Protein AF-A0A8B7YAP7-F1 (afdb_monomer)

Foldseek 3Di:
DDDDDDQPDDDPDRVVSVVVVVVVVVVVVVCVVPDDDPDDPDDDDDDVVVVDVVVVVVVVVVVVVVVVVVVVVVVVVVVVCVVVVNDDDPDDPDDPDDPCPVVVVVVVVVVVVVVVVVVVVVVPDDDPDDPVVVVVVVVVVD

Solvent-accessible surface area (backbone atoms only — not comparable to full-atom values): 8996 Å² total; per-residue (Å²): 134,88,77,78,92,75,73,95,60,95,64,96,51,65,68,63,51,48,57,50,51,52,53,50,49,52,54,49,52,50,50,61,72,67,57,72,80,91,66,90,80,71,79,77,89,84,57,69,73,82,79,40,65,59,69,60,54,51,53,51,51,55,49,49,55,47,52,52,52,52,51,51,56,48,48,54,51,50,53,48,38,65,73,55,70,67,68,75,76,92,75,73,94,68,80,82,83,57,94,56,52,67,61,52,53,54,49,52,53,50,52,51,51,54,50,53,53,51,50,51,52,59,70,70,51,74,73,92,66,58,67,68,57,52,53,48,53,53,63,71,76,104

Organism: Acanthaster planci (NCBI:txid133434)

Radius of gyration: 58.17 Å; Cα contacts (8 Å, |Δi|>4): 10; chains: 1; bounding box: 117×47×150 Å

Sequence (142 aa):
MHRAYQPITPANNKLLKKRWDDRRFDRHRQKVRNAKAVIDNKPPQTYMHLHLKLKKLQVEEERLATIERDNRILLEKMCSIMRTRGRVDCENEYEQKSLNRTKRQREILRVTHENQAILRRILSKEANYSHQKWEHEWAVSM

pLDDT: mean 87.73, std 9.8, range [49.09, 98.44]

InterPro domains:
  IPR029488 Hemingway/CFA97 [PF13879] (28-122)
  IPR038792 CFAP97 domain-containing protein 1/2 [PTHR33768] (1-138)

Secondary structure (DSSP, 8-state):
--PPP--SS--S-HHHHHHHHHHHHHHHHHHHHTPPPSS--PPPPP-HHHH--HHHHHHHHHHHHHHHHHHHHHHHHHHHHHHHTT------------TTHHHHHHHHHHHHHHHHHHHHHHHHS--SS-HHHHHHHHHH--

Structure (mmCIF, N/CA/C/O backbone):
data_AF-A0A8B7YAP7-F1
#
_entry.id   AF-A0A8B7YAP7-F1
#
loop_
_atom_site.group_PDB
_atom_site.id
_atom_site.type_symbol
_atom_site.label_atom_id
_atom_site.label_alt_id
_atom_site.label_comp_id
_atom_site.label_asym_id
_atom_site.label_entity_id
_atom_site.label_seq_id
_atom_site.pdbx_PDB_ins_code
_atom_site.Cartn_x
_atom_site.Cartn_y
_atom_site.Cartn_z
_atom_site.occupancy
_atom_site.B_iso_or_equiv
_atom_site.auth_seq_id
_atom_site.auth_comp_id
_atom_site.auth_asym_id
_atom_site.auth_atom_id
_atom_site.pdbx_PDB_model_num
ATOM 1 N N . MET A 1 1 ? 55.485 15.387 -56.381 1.00 49.09 1 MET A N 1
ATOM 2 C CA . MET A 1 1 ? 55.498 15.102 -57.835 1.00 49.09 1 MET A CA 1
ATOM 3 C C . MET A 1 1 ? 54.138 15.449 -58.429 1.00 49.09 1 MET A C 1
ATOM 5 O O . MET A 1 1 ? 53.170 14.770 -58.113 1.00 49.09 1 MET A O 1
ATOM 9 N N . HIS A 1 2 ? 54.035 16.500 -59.246 1.00 54.66 2 HIS A N 1
ATOM 10 C CA . HIS A 1 2 ? 52.795 16.800 -59.973 1.00 54.66 2 HIS A CA 1
ATOM 11 C C . HIS A 1 2 ? 52.736 15.922 -61.229 1.00 54.66 2 HIS A C 1
ATOM 13 O O . HIS A 1 2 ? 53.507 16.126 -62.163 1.00 54.66 2 HIS A O 1
ATOM 19 N N . ARG A 1 3 ? 51.860 14.910 -61.240 1.00 74.81 3 ARG A N 1
ATOM 20 C CA . ARG A 1 3 ? 51.612 14.099 -62.441 1.00 74.81 3 ARG A CA 1
ATOM 21 C C . ARG A 1 3 ? 50.723 14.883 -63.405 1.00 74.81 3 ARG A C 1
ATOM 23 O O . ARG A 1 3 ? 49.696 15.429 -63.002 1.00 74.81 3 ARG A O 1
ATOM 30 N N . ALA A 1 4 ? 51.123 14.942 -64.673 1.00 79.88 4 ALA A N 1
ATOM 31 C CA . ALA A 1 4 ? 50.306 15.534 -65.725 1.00 79.88 4 ALA A CA 1
ATOM 32 C C . ALA A 1 4 ? 48.994 14.748 -65.891 1.00 79.88 4 ALA A C 1
ATOM 34 O O . ALA A 1 4 ? 48.963 13.530 -65.721 1.00 79.88 4 ALA A O 1
ATOM 35 N N . TYR A 1 5 ? 47.912 15.451 -66.230 1.00 84.75 5 TYR A N 1
ATOM 36 C CA . TYR A 1 5 ? 46.614 14.826 -66.475 1.00 84.75 5 TYR A CA 1
ATOM 37 C C . TYR A 1 5 ? 46.685 13.894 -67.695 1.00 84.75 5 TYR A C 1
ATOM 39 O O . TYR A 1 5 ? 47.033 14.328 -68.796 1.00 84.75 5 TYR A O 1
ATOM 47 N N . GLN A 1 6 ? 46.343 12.622 -67.486 1.00 86.00 6 GLN A N 1
ATOM 48 C CA . GLN A 1 6 ? 46.301 11.588 -68.517 1.00 86.00 6 GLN A CA 1
ATOM 49 C C . GLN A 1 6 ? 44.842 11.167 -68.736 1.00 86.00 6 GLN A C 1
ATOM 51 O O . GLN A 1 6 ? 44.248 10.557 -67.845 1.00 86.00 6 GLN A O 1
ATOM 56 N N . PRO A 1 7 ? 44.229 11.518 -69.880 1.00 84.88 7 PRO A N 1
ATOM 57 C CA . PRO A 1 7 ? 42.846 11.161 -70.143 1.00 84.88 7 PRO A CA 1
ATOM 58 C C . PRO A 1 7 ? 42.731 9.662 -70.440 1.00 84.88 7 PRO A C 1
ATOM 60 O O . PRO A 1 7 ? 43.529 9.101 -71.183 1.00 84.88 7 PRO A O 1
ATOM 63 N N . ILE A 1 8 ? 41.693 9.026 -69.896 1.00 84.06 8 ILE A N 1
ATOM 64 C CA . ILE A 1 8 ? 41.410 7.591 -70.099 1.00 84.06 8 ILE A CA 1
ATOM 65 C C . ILE A 1 8 ? 40.927 7.316 -71.535 1.00 84.06 8 ILE A C 1
ATOM 67 O O . ILE A 1 8 ? 41.050 6.215 -72.055 1.00 84.06 8 ILE A O 1
ATOM 71 N N . THR A 1 9 ? 40.357 8.334 -72.181 1.00 87.31 9 THR A N 1
ATOM 72 C CA . THR A 1 9 ? 39.822 8.275 -73.549 1.00 87.31 9 THR A CA 1
ATOM 73 C C . THR A 1 9 ? 40.548 9.293 -74.426 1.00 87.31 9 THR A C 1
ATOM 75 O O . THR A 1 9 ? 40.872 10.377 -73.928 1.00 87.31 9 THR A O 1
ATOM 78 N N . PRO A 1 10 ? 40.813 8.982 -75.709 1.00 86.62 10 PRO A N 1
ATOM 79 C CA . PRO A 1 10 ? 41.506 9.902 -76.6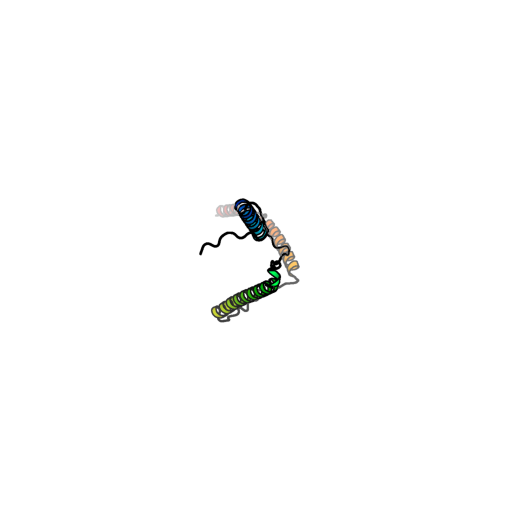03 1.00 86.62 10 PRO A CA 1
ATOM 80 C C . PRO A 1 10 ? 40.688 11.186 -76.782 1.00 86.62 10 PRO A C 1
ATOM 82 O O . PRO A 1 10 ? 39.468 11.147 -76.934 1.00 86.62 10 PRO A O 1
ATOM 85 N N . ALA A 1 11 ? 41.360 12.336 -76.738 1.00 84.88 11 ALA A N 1
ATOM 86 C CA . ALA A 1 11 ? 40.729 13.639 -76.911 1.00 84.88 11 ALA A CA 1
ATOM 87 C C . ALA A 1 11 ? 41.674 14.612 -77.617 1.00 84.88 11 ALA A C 1
ATOM 89 O O . ALA A 1 11 ? 42.843 14.724 -77.247 1.00 84.88 11 ALA A O 1
ATOM 90 N N . ASN A 1 12 ? 41.134 15.366 -78.578 1.00 84.50 12 ASN A N 1
ATOM 91 C CA . ASN A 1 12 ? 41.884 16.380 -79.325 1.00 84.50 12 ASN A CA 1
ATOM 92 C C . ASN A 1 12 ? 42.359 17.537 -78.425 1.00 84.50 12 ASN A C 1
ATOM 94 O O . ASN A 1 12 ? 43.460 18.047 -78.600 1.00 84.50 12 ASN A O 1
ATOM 98 N N . ASN A 1 13 ? 41.562 17.929 -77.421 1.00 89.25 13 ASN A N 1
ATOM 99 C CA . ASN A 1 13 ? 41.916 18.980 -76.463 1.00 89.25 13 ASN A CA 1
ATOM 100 C C . ASN A 1 13 ? 41.992 18.424 -75.031 1.00 89.25 13 ASN A C 1
ATOM 102 O O . ASN A 1 13 ? 40.971 18.145 -74.396 1.00 89.25 13 ASN A O 1
ATOM 106 N N . LYS A 1 14 ? 43.217 18.311 -74.501 1.00 84.69 14 LYS A N 1
ATOM 107 C CA . LYS A 1 14 ? 43.485 17.758 -73.162 1.00 84.69 14 LYS A CA 1
ATOM 108 C C . LYS A 1 14 ? 42.944 18.629 -72.022 1.00 84.69 14 LYS A C 1
ATOM 110 O O . LYS A 1 14 ? 42.530 18.089 -71.000 1.00 84.69 14 LYS A O 1
ATOM 115 N N . LEU A 1 15 ? 42.916 19.954 -72.185 1.00 88.00 15 LEU A N 1
ATOM 116 C CA . LEU A 1 15 ? 42.452 20.884 -71.149 1.00 88.00 15 LEU A CA 1
ATOM 117 C C . LEU A 1 15 ? 40.934 20.797 -70.956 1.00 88.00 15 LEU A C 1
ATOM 119 O O . LEU A 1 15 ? 40.453 20.704 -69.826 1.00 88.00 15 LEU A O 1
ATOM 123 N N . LEU A 1 16 ? 40.183 20.796 -72.061 1.00 89.06 16 LEU A N 1
ATOM 124 C CA . LEU A 1 16 ? 38.728 20.629 -72.024 1.00 89.06 16 LEU A CA 1
ATOM 125 C C . LEU A 1 16 ? 38.352 19.249 -71.484 1.00 89.06 16 LEU A C 1
ATOM 127 O O . LEU A 1 16 ? 37.460 19.137 -70.644 1.00 89.06 16 LEU A O 1
ATOM 131 N N . LYS A 1 17 ? 39.096 18.218 -71.897 1.00 90.88 17 LYS A N 1
ATOM 132 C CA . LYS A 1 17 ? 38.906 16.849 -71.423 1.00 90.88 17 LYS A CA 1
ATOM 133 C C . LYS A 1 17 ? 39.113 16.729 -69.907 1.00 90.88 17 LYS A C 1
ATOM 135 O O . LYS A 1 17 ? 38.246 16.173 -69.236 1.00 90.88 17 LYS A O 1
ATOM 140 N N . LYS A 1 18 ? 40.162 17.359 -69.360 1.00 90.94 18 LYS A N 1
ATOM 141 C CA . LYS A 1 18 ? 40.388 17.456 -67.908 1.00 90.94 18 LYS A CA 1
ATOM 142 C C . LYS A 1 18 ? 39.202 18.084 -67.183 1.00 90.94 18 LYS A C 1
ATOM 144 O O . LYS A 1 18 ? 38.653 17.476 -66.275 1.00 90.94 18 LYS A O 1
ATOM 149 N N . ARG A 1 19 ? 38.752 19.263 -67.631 1.00 91.56 19 ARG A N 1
ATOM 150 C CA . ARG A 1 19 ? 37.617 19.974 -67.012 1.00 91.56 19 ARG A CA 1
ATOM 151 C C . ARG A 1 19 ? 36.336 19.138 -66.993 1.00 91.56 19 ARG A C 1
ATOM 153 O O . ARG A 1 19 ? 35.569 19.205 -66.035 1.00 91.56 19 ARG A O 1
ATOM 160 N N . TRP A 1 20 ? 36.074 18.377 -68.053 1.00 92.00 20 TRP A N 1
ATOM 161 C CA . TRP A 1 20 ? 34.897 17.511 -68.122 1.00 92.00 20 TRP A CA 1
ATOM 162 C C . TRP A 1 20 ? 35.005 16.293 -67.214 1.00 92.00 20 TRP A C 1
ATOM 164 O O . TRP A 1 20 ? 34.015 15.935 -66.574 1.00 92.00 20 TRP A O 1
ATOM 174 N N . ASP A 1 21 ? 36.183 15.676 -67.142 1.00 92.50 21 ASP A N 1
ATOM 175 C CA . ASP A 1 21 ? 36.423 14.541 -66.257 1.00 92.50 21 ASP A CA 1
ATOM 176 C C . ASP A 1 21 ? 36.347 14.969 -64.783 1.00 92.50 21 ASP A C 1
ATOM 178 O O . ASP A 1 21 ? 35.652 14.305 -64.014 1.00 92.50 21 ASP A O 1
ATOM 182 N N . ASP A 1 22 ? 36.923 16.122 -64.423 1.00 91.88 22 ASP A N 1
ATOM 183 C CA . ASP A 1 22 ? 36.819 16.720 -63.083 1.00 91.88 22 ASP A CA 1
ATOM 184 C C . ASP A 1 22 ? 35.343 16.973 -62.721 1.00 91.88 22 ASP A C 1
ATOM 186 O O . ASP A 1 22 ? 34.835 16.462 -61.724 1.00 91.88 22 ASP A O 1
ATOM 190 N N . ARG A 1 23 ? 34.578 17.639 -63.600 1.00 94.31 23 ARG A N 1
ATOM 191 C CA . ARG A 1 23 ? 33.142 17.894 -63.371 1.00 94.31 23 ARG A CA 1
ATOM 192 C C . ARG A 1 23 ? 32.321 16.606 -63.266 1.00 94.31 23 ARG A C 1
ATOM 194 O O . ARG A 1 23 ? 31.352 16.537 -62.504 1.00 94.31 23 ARG A O 1
ATOM 201 N N . ARG A 1 24 ? 32.653 15.581 -64.057 1.00 93.38 24 ARG A N 1
ATOM 202 C CA . ARG A 1 24 ? 31.991 14.270 -63.994 1.00 93.38 24 ARG A CA 1
ATOM 203 C C . ARG A 1 24 ? 32.294 13.582 -62.668 1.00 93.38 24 ARG A C 1
ATOM 205 O O . ARG A 1 24 ? 31.370 13.010 -62.086 1.00 93.38 24 ARG A O 1
ATOM 212 N N . PHE A 1 25 ? 33.545 13.641 -62.221 1.00 93.38 25 PHE A N 1
ATOM 213 C CA . PHE A 1 25 ? 33.987 13.100 -60.944 1.00 93.38 25 PHE A CA 1
ATOM 214 C C . PHE A 1 25 ? 33.273 13.792 -59.783 1.00 93.38 25 PHE A C 1
ATOM 216 O O . PHE A 1 25 ? 32.640 13.107 -58.980 1.00 93.38 25 PHE A O 1
ATOM 223 N N . ASP A 1 26 ? 33.249 15.123 -59.759 1.00 95.75 26 ASP A N 1
ATOM 224 C CA . ASP A 1 26 ? 32.564 15.902 -58.724 1.00 95.75 26 ASP A CA 1
ATOM 225 C C . ASP A 1 26 ? 31.070 15.582 -58.675 1.00 95.75 26 ASP A C 1
ATOM 227 O O . ASP A 1 26 ? 30.515 15.291 -57.613 1.00 95.75 26 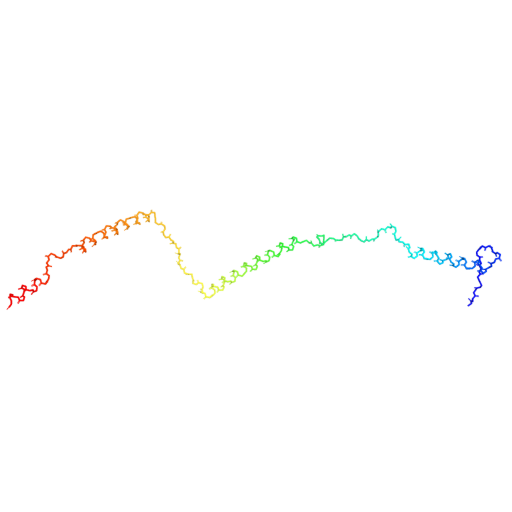ASP A O 1
ATOM 231 N N . ARG A 1 27 ? 30.413 15.524 -59.841 1.00 96.44 27 ARG A N 1
ATOM 232 C CA . ARG A 1 27 ? 28.998 15.143 -59.940 1.00 96.44 27 ARG A CA 1
ATOM 233 C C . ARG A 1 27 ? 28.751 13.722 -59.435 1.00 96.44 27 ARG A C 1
ATOM 235 O O . ARG A 1 27 ? 27.744 13.474 -58.777 1.00 96.44 27 ARG A O 1
ATOM 242 N N . HIS A 1 28 ? 29.630 12.774 -59.754 1.00 96.25 28 HIS A N 1
ATOM 243 C CA . HIS A 1 28 ? 29.524 11.404 -59.254 1.00 96.25 28 HIS A CA 1
ATOM 244 C C . HIS A 1 28 ? 29.706 11.358 -57.734 1.00 96.25 28 HIS A C 1
ATOM 246 O O . HIS A 1 28 ? 28.872 10.779 -57.043 1.00 96.25 28 HIS A O 1
ATOM 252 N N . ARG A 1 29 ? 30.728 12.034 -57.203 1.00 96.88 29 ARG A N 1
ATOM 253 C CA . ARG A 1 29 ? 30.974 12.144 -55.760 1.00 96.88 29 ARG A CA 1
ATOM 254 C C . ARG A 1 29 ? 29.792 12.775 -55.033 1.00 96.88 29 ARG A C 1
ATOM 256 O O . ARG A 1 29 ? 29.418 12.286 -53.973 1.00 96.88 29 ARG A O 1
ATOM 263 N N . GLN A 1 30 ? 29.161 13.793 -55.616 1.00 95.94 30 GLN A N 1
ATOM 264 C CA . GLN A 1 30 ? 27.952 14.404 -55.067 1.00 95.94 30 GLN A CA 1
ATOM 265 C C . GLN A 1 30 ? 26.774 13.419 -55.044 1.00 95.94 30 GLN A C 1
ATOM 267 O O . GLN A 1 30 ? 26.076 13.332 -54.038 1.00 95.94 30 GLN A O 1
ATOM 272 N N . LYS A 1 31 ? 26.581 12.628 -56.108 1.00 95.00 31 LYS A N 1
ATOM 273 C CA . LYS A 1 31 ? 25.554 11.573 -56.143 1.00 95.00 31 LYS A CA 1
ATOM 274 C C . LYS A 1 31 ? 25.801 10.486 -55.100 1.00 95.00 31 LYS A C 1
ATOM 276 O O . LYS A 1 31 ? 24.858 10.092 -54.431 1.00 95.00 31 LYS A O 1
ATOM 281 N N . VAL A 1 32 ? 27.046 10.036 -54.944 1.00 94.75 32 VAL A N 1
ATOM 282 C CA . VAL A 1 32 ? 27.421 9.037 -53.932 1.00 94.75 32 VAL A CA 1
ATOM 283 C C . VAL A 1 32 ? 27.206 9.589 -52.525 1.00 94.75 32 VAL A C 1
ATOM 285 O O . VAL A 1 32 ? 26.593 8.924 -51.702 1.00 94.75 32 VAL A O 1
ATOM 288 N N . ARG A 1 33 ? 27.646 10.825 -52.257 1.00 93.69 33 ARG A N 1
ATOM 289 C CA . ARG A 1 33 ? 27.470 11.478 -50.951 1.00 93.69 33 ARG A CA 1
ATOM 290 C C . ARG A 1 33 ? 25.997 11.655 -50.579 1.00 93.69 33 ARG A C 1
ATOM 292 O O . ARG A 1 33 ? 25.651 11.529 -49.412 1.00 93.69 33 ARG A O 1
ATOM 299 N N . ASN A 1 34 ? 25.151 11.960 -51.560 1.00 93.75 34 ASN A N 1
ATOM 300 C CA . ASN A 1 34 ? 23.726 12.213 -51.348 1.00 93.75 34 ASN A CA 1
ATOM 301 C C . ASN A 1 34 ? 22.856 10.954 -51.507 1.00 93.75 34 ASN A C 1
ATOM 303 O O . ASN A 1 34 ? 21.632 11.049 -51.396 1.00 93.75 34 ASN A O 1
ATOM 307 N N . ALA A 1 35 ? 23.450 9.793 -51.795 1.00 92.62 35 ALA A N 1
ATOM 308 C CA . ALA A 1 35 ? 22.716 8.544 -51.919 1.00 92.62 35 ALA A CA 1
ATOM 309 C C . ALA A 1 35 ? 22.150 8.147 -50.548 1.00 92.62 35 ALA A C 1
ATOM 311 O O . ALA A 1 35 ? 22.889 7.967 -49.582 1.00 92.62 35 ALA A O 1
ATOM 312 N N . LYS A 1 36 ? 20.823 8.028 -50.460 1.00 86.19 36 LYS A N 1
ATOM 313 C CA . LYS A 1 36 ? 20.137 7.553 -49.254 1.00 86.19 36 LYS A CA 1
ATOM 314 C C . LYS A 1 36 ? 20.133 6.025 -49.229 1.00 86.19 36 LYS A C 1
ATOM 316 O O . LYS A 1 36 ? 20.099 5.392 -50.284 1.00 86.19 36 LYS A O 1
ATOM 321 N N . ALA A 1 37 ? 20.140 5.444 -48.031 1.00 86.25 37 ALA A N 1
ATOM 322 C CA . ALA A 1 37 ? 19.916 4.012 -47.868 1.00 86.25 37 ALA A CA 1
ATOM 323 C C . ALA A 1 37 ? 18.529 3.639 -48.421 1.00 86.25 37 ALA A C 1
ATOM 325 O O . ALA A 1 37 ? 17.547 4.332 -48.157 1.00 86.25 37 ALA A O 1
ATOM 326 N N . VAL A 1 38 ? 18.472 2.568 -49.214 1.00 86.12 38 VAL A N 1
ATOM 327 C CA . VAL A 1 38 ? 17.229 2.057 -49.824 1.00 86.12 38 VAL A CA 1
ATOM 328 C C . VAL A 1 38 ? 16.442 1.192 -48.836 1.00 86.12 38 VAL A C 1
ATOM 330 O O . VAL A 1 38 ? 15.225 1.084 -48.939 1.00 86.12 38 VAL A O 1
ATOM 333 N N . ILE A 1 39 ? 17.140 0.594 -47.870 1.00 86.62 39 ILE A N 1
ATOM 334 C CA . ILE A 1 39 ? 16.580 -0.317 -46.875 1.00 86.62 39 ILE A CA 1
ATOM 335 C C . ILE A 1 39 ? 16.673 0.364 -45.514 1.00 86.62 39 ILE A C 1
ATOM 337 O O . ILE A 1 39 ? 17.729 0.893 -45.157 1.00 86.62 39 ILE A O 1
ATOM 341 N N . ASP A 1 40 ? 15.570 0.349 -44.770 1.00 86.31 40 ASP A N 1
ATOM 342 C CA . ASP A 1 40 ? 15.570 0.783 -43.381 1.00 86.31 40 ASP A CA 1
ATOM 343 C C . ASP A 1 40 ? 16.335 -0.235 -42.530 1.00 86.31 40 ASP A C 1
ATOM 345 O O . ASP A 1 40 ? 15.992 -1.415 -42.479 1.00 86.31 40 ASP A O 1
ATOM 349 N N . ASN A 1 41 ? 17.405 0.226 -41.894 1.00 86.88 41 ASN A N 1
ATOM 350 C CA . ASN A 1 41 ? 18.228 -0.551 -40.976 1.00 86.88 41 ASN A CA 1
ATOM 351 C C . ASN A 1 41 ? 18.094 -0.055 -39.530 1.00 86.88 41 ASN A C 1
ATOM 353 O O . ASN A 1 41 ? 18.931 -0.384 -38.685 1.00 86.88 41 ASN A O 1
ATOM 357 N N . LYS A 1 42 ? 17.082 0.769 -39.238 1.00 88.12 42 LYS A N 1
ATOM 358 C CA . LYS A 1 42 ? 16.830 1.238 -37.880 1.00 88.12 42 LYS A CA 1
ATOM 359 C C . LYS A 1 42 ? 16.327 0.093 -37.001 1.00 88.12 42 LYS A C 1
ATOM 361 O O . LYS A 1 42 ? 15.620 -0.797 -37.478 1.00 88.12 42 LYS A O 1
ATOM 366 N N . PRO A 1 43 ? 16.665 0.116 -35.703 1.00 85.81 43 PRO A N 1
ATOM 367 C CA . PRO A 1 43 ? 16.085 -0.824 -34.763 1.00 85.81 43 PRO A CA 1
ATOM 368 C C . PRO A 1 43 ? 14.562 -0.618 -34.680 1.00 85.81 43 PRO A C 1
ATOM 370 O O . PRO A 1 43 ? 14.091 0.520 -34.789 1.00 85.81 43 PRO A O 1
ATOM 373 N N . PRO A 1 44 ? 13.789 -1.696 -34.466 1.00 89.19 44 PRO A N 1
ATOM 374 C CA . PRO A 1 44 ? 12.354 -1.587 -34.253 1.00 89.19 44 PRO A CA 1
ATOM 375 C C . PRO A 1 44 ? 12.050 -0.765 -32.995 1.00 89.19 44 PRO A C 1
ATOM 377 O O . PRO A 1 44 ? 12.860 -0.682 -32.068 1.00 89.19 44 PRO A O 1
ATOM 380 N N . GLN A 1 45 ? 10.857 -0.171 -32.954 1.00 88.94 45 GLN A N 1
ATOM 381 C CA . GLN A 1 45 ? 10.394 0.577 -31.790 1.00 88.94 45 GLN A CA 1
ATOM 382 C C . GLN A 1 45 ? 10.313 -0.341 -30.565 1.00 88.94 45 GLN A C 1
ATOM 384 O O . GLN A 1 45 ? 9.671 -1.391 -30.599 1.00 88.94 45 GLN A O 1
ATOM 389 N N . THR A 1 46 ? 10.948 0.068 -29.469 1.00 89.62 46 THR A N 1
ATOM 390 C CA . THR A 1 46 ? 10.855 -0.630 -28.187 1.00 89.62 46 THR A CA 1
ATOM 391 C C . THR A 1 46 ? 9.690 -0.081 -27.370 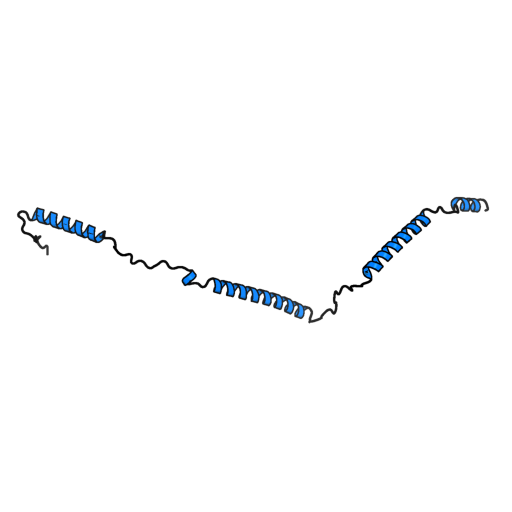1.00 89.62 46 THR A C 1
ATOM 393 O O . THR A 1 46 ? 9.433 1.124 -27.343 1.00 89.62 46 THR A O 1
ATOM 396 N N . TYR A 1 47 ? 8.975 -0.972 -26.681 1.00 87.56 47 TYR A N 1
ATOM 397 C CA . TYR A 1 47 ? 7.870 -0.599 -25.803 1.00 87.56 47 TYR A CA 1
ATOM 398 C C . TYR A 1 47 ? 8.222 -0.887 -24.346 1.00 87.56 47 TYR A C 1
ATOM 400 O O . TYR A 1 47 ? 8.694 -1.972 -24.008 1.00 87.56 47 TYR A O 1
ATOM 408 N N . MET A 1 48 ? 7.930 0.062 -23.453 1.00 86.50 48 MET A N 1
ATOM 409 C CA . MET A 1 48 ? 8.262 -0.066 -22.028 1.00 86.50 48 MET A CA 1
ATOM 410 C C . MET A 1 48 ? 7.623 -1.291 -21.366 1.00 86.50 48 MET A C 1
ATOM 412 O O . MET A 1 48 ? 8.258 -1.920 -20.526 1.00 86.50 48 MET A O 1
ATOM 416 N N . HIS A 1 49 ? 6.408 -1.672 -21.771 1.00 85.75 49 HIS A N 1
ATOM 417 C CA . HIS A 1 49 ? 5.698 -2.825 -21.207 1.00 85.75 49 HIS A CA 1
ATOM 418 C C . HIS A 1 49 ? 6.365 -4.179 -21.523 1.00 85.75 49 HIS A C 1
ATOM 420 O O . HIS A 1 49 ? 6.068 -5.167 -20.858 1.00 85.75 49 HIS A O 1
ATOM 426 N N . LEU A 1 50 ? 7.271 -4.238 -22.511 1.00 85.94 50 LEU A N 1
ATOM 427 C CA . LEU A 1 50 ? 8.065 -5.436 -22.815 1.00 85.94 50 LEU A CA 1
ATOM 428 C C . LEU A 1 50 ? 9.270 -5.578 -21.878 1.00 85.94 50 LEU A C 1
ATOM 430 O O . LEU A 1 50 ? 9.698 -6.689 -21.577 1.00 85.94 50 LEU A O 1
ATOM 434 N N . HIS A 1 51 ? 9.802 -4.455 -21.395 1.00 87.69 51 HIS A N 1
ATOM 435 C CA . HIS A 1 51 ? 10.948 -4.422 -20.487 1.00 87.69 51 HIS A CA 1
ATOM 436 C C . HIS A 1 51 ? 10.525 -4.382 -19.013 1.00 87.69 51 HIS A C 1
ATOM 438 O O . HIS A 1 51 ? 11.253 -4.864 -18.147 1.00 87.69 51 HIS A O 1
ATOM 444 N N . LEU A 1 52 ? 9.340 -3.838 -18.722 1.00 89.94 52 LEU A N 1
ATOM 445 C CA . LEU A 1 52 ? 8.830 -3.631 -17.372 1.00 89.94 52 LEU A CA 1
ATOM 446 C C . LEU A 1 52 ? 7.488 -4.330 -17.168 1.00 89.94 52 LEU A C 1
ATOM 448 O O . LEU A 1 52 ? 6.489 -4.033 -17.823 1.00 89.94 52 LEU A O 1
ATOM 452 N N . LYS A 1 53 ? 7.439 -5.205 -16.162 1.00 90.94 53 LYS A N 1
ATOM 453 C CA . LYS A 1 53 ? 6.199 -5.837 -15.698 1.00 90.94 53 LYS A CA 1
ATOM 454 C C . LYS A 1 53 ? 5.474 -4.914 -14.718 1.00 90.94 53 LYS A C 1
ATOM 456 O O . LYS A 1 53 ? 5.475 -5.165 -13.516 1.00 90.94 53 LYS A O 1
ATOM 461 N N . LEU A 1 54 ? 4.845 -3.858 -15.235 1.00 92.12 54 LEU A N 1
ATOM 462 C CA . LEU A 1 54 ? 4.191 -2.818 -14.424 1.00 92.12 54 LEU A CA 1
ATOM 463 C C . LEU A 1 54 ? 3.174 -3.384 -13.420 1.00 92.12 54 LEU A C 1
ATOM 465 O O . LEU A 1 54 ? 3.199 -3.007 -12.254 1.00 92.12 54 LEU A O 1
ATOM 469 N N . LYS A 1 55 ? 2.351 -4.364 -13.820 1.00 93.06 55 LYS A N 1
ATOM 470 C CA . LYS A 1 55 ? 1.380 -4.983 -12.901 1.00 93.06 55 LYS A CA 1
ATOM 471 C C . LYS A 1 55 ? 2.047 -5.726 -11.741 1.00 93.06 55 LYS A C 1
ATOM 473 O O . LYS A 1 55 ? 1.516 -5.731 -10.639 1.00 93.06 55 LYS A O 1
ATOM 478 N N . LYS A 1 56 ? 3.216 -6.334 -11.976 1.00 94.81 56 LYS A N 1
ATOM 479 C CA . LYS A 1 56 ? 3.984 -7.002 -10.917 1.00 94.81 56 LYS A CA 1
ATOM 480 C C . LYS A 1 56 ? 4.489 -5.982 -9.895 1.00 94.81 56 LYS A C 1
ATOM 482 O O . LYS A 1 56 ? 4.376 -6.235 -8.705 1.00 94.81 56 LYS A O 1
ATOM 487 N N . LEU A 1 57 ? 5.017 -4.849 -10.364 1.00 94.69 57 LEU A N 1
ATOM 488 C CA . LEU A 1 57 ? 5.480 -3.767 -9.491 1.00 94.69 57 LEU A CA 1
ATOM 489 C C . LEU A 1 57 ? 4.330 -3.198 -8.656 1.00 94.69 57 LEU A C 1
ATOM 491 O O . LEU A 1 57 ? 4.465 -3.097 -7.445 1.00 94.69 57 LEU A O 1
ATOM 495 N N . GLN A 1 58 ? 3.185 -2.936 -9.289 1.00 95.69 58 GLN A N 1
ATOM 496 C CA . GLN A 1 58 ? 1.987 -2.457 -8.601 1.00 95.69 58 GLN A CA 1
ATOM 497 C C . GLN A 1 58 ? 1.535 -3.418 -7.490 1.00 95.69 58 GLN A C 1
ATOM 499 O O . GLN A 1 58 ? 1.265 -2.990 -6.376 1.00 95.69 58 GLN A O 1
ATOM 504 N N . VAL A 1 59 ? 1.456 -4.721 -7.778 1.00 97.75 59 VAL A N 1
ATOM 505 C CA . VAL A 1 59 ? 1.020 -5.715 -6.783 1.00 97.75 59 VAL A CA 1
ATOM 506 C C . VAL A 1 59 ? 2.001 -5.805 -5.611 1.00 97.75 59 VAL A C 1
ATOM 508 O O . VAL A 1 59 ? 1.572 -5.967 -4.471 1.00 97.75 59 VAL A O 1
ATOM 511 N N . GLU A 1 60 ? 3.307 -5.688 -5.864 1.00 97.31 60 GLU A N 1
ATOM 512 C CA . GLU A 1 60 ? 4.300 -5.672 -4.785 1.00 97.31 60 GLU A CA 1
ATOM 513 C C . GLU A 1 60 ? 4.163 -4.413 -3.917 1.00 97.31 60 GLU A C 1
ATOM 515 O O . GLU A 1 60 ? 4.200 -4.507 -2.694 1.00 97.31 60 GLU A O 1
ATOM 520 N N . GLU A 1 61 ? 3.928 -3.251 -4.526 1.00 97.50 61 GLU A N 1
ATOM 521 C CA . GLU A 1 61 ? 3.684 -1.996 -3.809 1.00 97.50 61 GLU A CA 1
ATOM 522 C C . GLU A 1 61 ? 2.414 -2.066 -2.945 1.00 97.50 61 GLU A C 1
ATOM 524 O O . GLU A 1 61 ? 2.448 -1.737 -1.760 1.00 97.50 61 GLU A O 1
ATOM 529 N N . GLU A 1 62 ? 1.309 -2.584 -3.490 1.00 97.94 62 GLU A N 1
ATOM 530 C CA . GLU A 1 62 ? 0.052 -2.796 -2.754 1.00 97.94 62 GLU A CA 1
ATOM 531 C C . GLU A 1 62 ? 0.236 -3.758 -1.566 1.00 97.94 62 GLU A C 1
ATOM 533 O O . GLU A 1 62 ? -0.299 -3.538 -0.470 1.00 97.94 62 GLU A O 1
ATOM 538 N N . ARG A 1 63 ? 1.029 -4.819 -1.759 1.00 98.31 63 ARG A N 1
ATOM 539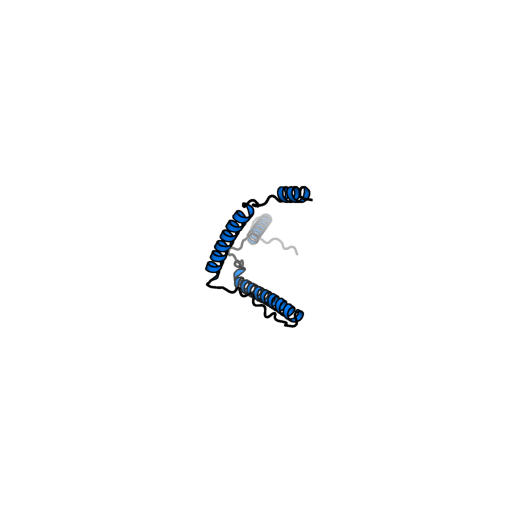 C CA . ARG A 1 63 ? 1.380 -5.768 -0.699 1.00 98.31 63 ARG A CA 1
ATOM 540 C C . ARG A 1 63 ? 2.200 -5.095 0.401 1.00 98.31 63 ARG A C 1
ATOM 542 O O . ARG A 1 63 ? 1.869 -5.261 1.575 1.00 98.31 63 ARG A O 1
ATOM 549 N N . LEU A 1 64 ? 3.231 -4.327 0.046 1.00 98.31 64 LEU A N 1
ATOM 550 C CA . LEU A 1 64 ? 4.067 -3.601 1.008 1.00 98.31 64 LEU A CA 1
ATOM 551 C C . LEU A 1 64 ? 3.259 -2.559 1.789 1.00 98.31 64 LEU A C 1
ATOM 553 O O . LEU A 1 64 ? 3.353 -2.516 3.012 1.00 98.31 64 LEU A O 1
ATOM 557 N N . ALA A 1 65 ? 2.386 -1.805 1.117 1.00 98.12 65 ALA A N 1
ATOM 558 C CA . ALA A 1 65 ? 1.498 -0.840 1.763 1.00 98.12 65 ALA A CA 1
ATOM 559 C C . ALA A 1 65 ? 0.530 -1.503 2.761 1.00 98.12 65 ALA A C 1
ATOM 561 O O . ALA A 1 65 ? 0.155 -0.909 3.775 1.00 98.12 65 ALA A O 1
ATOM 562 N N . THR A 1 66 ? 0.113 -2.741 2.485 1.00 98.19 66 THR A N 1
ATOM 563 C CA . THR A 1 66 ? -0.705 -3.533 3.415 1.00 98.19 66 THR A CA 1
ATOM 564 C C . THR A 1 66 ? 0.096 -3.958 4.636 1.00 98.19 66 THR A C 1
ATOM 566 O O . THR A 1 66 ? -0.341 -3.710 5.757 1.00 98.19 66 THR A O 1
ATOM 569 N N . ILE A 1 67 ? 1.303 -4.487 4.427 1.00 98.31 67 ILE A N 1
ATOM 570 C CA . ILE A 1 67 ? 2.213 -4.872 5.512 1.00 98.31 67 ILE A CA 1
ATOM 571 C C . ILE A 1 67 ? 2.544 -3.671 6.409 1.00 98.31 67 ILE A C 1
ATOM 573 O O . ILE A 1 67 ? 2.500 -3.792 7.629 1.00 98.31 67 ILE A O 1
ATOM 577 N N . GLU A 1 68 ? 2.838 -2.500 5.841 1.00 98.25 68 GLU A N 1
ATOM 578 C CA . GLU A 1 68 ? 3.122 -1.292 6.627 1.00 98.25 68 GLU A CA 1
ATOM 579 C C . GLU A 1 68 ? 1.928 -0.844 7.470 1.00 98.25 68 GLU A C 1
ATOM 581 O O . GLU A 1 68 ? 2.091 -0.503 8.645 1.00 98.25 68 GLU A O 1
ATOM 586 N N . ARG A 1 69 ? 0.721 -0.871 6.897 1.00 98.44 69 ARG A N 1
ATOM 587 C CA . ARG A 1 69 ? -0.507 -0.533 7.624 1.00 98.44 69 ARG A CA 1
ATOM 588 C C . ARG A 1 69 ? -0.731 -1.483 8.796 1.00 98.44 69 ARG A C 1
ATOM 590 O O . ARG A 1 69 ? -1.003 -1.025 9.905 1.00 98.44 69 ARG A O 1
ATOM 597 N N . ASP A 1 70 ? -0.577 -2.780 8.561 1.00 98.38 70 ASP A N 1
ATOM 598 C CA . ASP A 1 70 ? -0.772 -3.805 9.583 1.00 98.38 70 ASP A CA 1
ATOM 599 C C . ASP A 1 70 ? 0.294 -3.700 10.680 1.00 98.38 70 ASP A C 1
ATOM 601 O O . ASP A 1 70 ? -0.035 -3.743 11.867 1.00 98.38 70 ASP A O 1
ATOM 605 N N . ASN A 1 71 ? 1.554 -3.456 10.308 1.00 98.06 71 ASN A N 1
ATOM 606 C CA . ASN A 1 71 ? 2.648 -3.218 11.250 1.00 98.06 71 ASN A CA 1
ATOM 607 C C . ASN A 1 71 ? 2.400 -1.978 12.112 1.00 98.06 71 ASN A C 1
ATOM 609 O O . ASN A 1 71 ? 2.648 -2.011 13.317 1.00 98.06 71 ASN A O 1
ATOM 613 N N . ARG A 1 72 ? 1.875 -0.895 11.527 1.00 98.31 72 ARG A N 1
ATOM 614 C CA . ARG A 1 72 ? 1.504 0.309 12.276 1.00 98.31 72 ARG A CA 1
ATOM 615 C C . ARG A 1 72 ? 0.409 0.014 13.300 1.00 98.31 72 ARG A C 1
ATOM 617 O O . ARG A 1 72 ? 0.561 0.377 14.462 1.00 98.31 72 ARG A O 1
ATOM 624 N N . ILE A 1 73 ? -0.664 -0.663 12.889 1.00 98.00 73 ILE A N 1
ATOM 625 C CA . ILE A 1 73 ? -1.769 -1.035 13.787 1.00 98.00 73 ILE A CA 1
ATOM 626 C C . ILE A 1 73 ? -1.261 -1.947 14.909 1.00 98.00 73 ILE A C 1
ATOM 628 O O . ILE A 1 73 ? -1.627 -1.773 16.073 1.00 98.00 73 ILE A O 1
ATOM 632 N N . LEU A 1 74 ? -0.415 -2.921 14.573 1.00 97.88 74 LEU A N 1
ATOM 633 C CA . LEU A 1 74 ? 0.186 -3.822 15.547 1.00 97.88 74 LEU A CA 1
ATOM 634 C C . LEU A 1 74 ? 1.036 -3.053 16.561 1.00 97.88 74 LEU A C 1
ATOM 636 O O . LEU A 1 74 ? 0.889 -3.272 17.762 1.00 97.88 74 LEU A O 1
ATOM 640 N N . LEU A 1 75 ? 1.878 -2.132 16.090 1.00 97.56 75 LEU A N 1
ATOM 641 C CA . LEU A 1 75 ? 2.724 -1.307 16.944 1.00 97.56 75 LEU A CA 1
ATOM 642 C C . LEU A 1 75 ? 1.887 -0.430 17.880 1.00 97.56 75 LEU A C 1
ATOM 644 O O . LEU A 1 75 ? 2.146 -0.407 19.078 1.00 97.56 75 LEU A O 1
ATOM 648 N N . GLU A 1 76 ? 0.854 0.239 17.366 1.00 96.38 76 GLU A N 1
ATOM 649 C CA . GLU A 1 76 ? -0.065 1.044 18.179 1.00 96.38 76 GLU A CA 1
ATOM 650 C C . GLU A 1 76 ? -0.723 0.194 19.284 1.00 96.38 76 GLU A C 1
ATOM 652 O O . GLU A 1 76 ? -0.741 0.595 20.454 1.00 96.38 76 GLU A O 1
ATOM 657 N N . LYS A 1 77 ? -1.180 -1.023 18.952 1.00 94.00 77 LYS A N 1
ATOM 658 C CA . LYS A 1 77 ? -1.735 -1.975 19.930 1.00 94.00 77 LYS A CA 1
ATOM 659 C C . LYS A 1 77 ? -0.698 -2.418 20.963 1.00 94.00 77 LYS A C 1
ATOM 661 O O . LYS A 1 77 ? -1.000 -2.413 22.155 1.00 94.00 77 LYS A O 1
ATOM 666 N N . MET A 1 78 ? 0.519 -2.759 20.540 1.00 93.94 78 MET A N 1
ATOM 667 C CA . MET A 1 78 ? 1.614 -3.120 21.448 1.00 93.94 78 MET A CA 1
ATOM 668 C C . MET A 1 78 ? 1.956 -1.965 22.393 1.00 93.94 78 MET A C 1
ATOM 670 O O . MET A 1 78 ? 2.039 -2.170 23.602 1.00 93.94 78 MET A O 1
ATOM 674 N N . CYS A 1 79 ? 2.075 -0.740 21.875 1.00 93.81 79 CYS A N 1
ATOM 675 C CA . CYS A 1 79 ? 2.309 0.456 22.679 1.00 93.81 79 CYS A CA 1
ATOM 676 C C . CYS A 1 79 ? 1.199 0.679 23.713 1.00 93.81 79 CYS A C 1
ATOM 678 O O . CYS A 1 79 ? 1.497 1.036 24.854 1.00 93.81 79 CYS A O 1
ATOM 680 N N . SER A 1 80 ? -0.063 0.457 23.337 1.00 90.81 80 SER A N 1
ATOM 681 C CA . SER A 1 80 ? -1.199 0.537 24.260 1.00 90.81 80 SER A CA 1
ATOM 682 C C . SER A 1 80 ? -1.086 -0.503 25.381 1.00 90.81 80 SER A C 1
ATOM 684 O O . SER A 1 80 ? -1.128 -0.147 26.557 1.00 90.81 80 SER A O 1
ATOM 686 N N . ILE A 1 81 ? -0.818 -1.770 25.042 1.00 88.94 81 ILE A N 1
ATOM 687 C CA . ILE A 1 81 ? -0.636 -2.853 26.024 1.00 88.94 81 ILE A CA 1
ATOM 688 C C . ILE A 1 81 ? 0.514 -2.536 26.987 1.00 88.94 81 ILE A C 1
ATOM 690 O O . ILE A 1 81 ? 0.354 -2.665 28.203 1.00 88.94 81 ILE A O 1
ATOM 694 N N . MET A 1 82 ? 1.657 -2.089 26.456 1.00 90.06 82 MET A N 1
ATOM 695 C CA . MET A 1 82 ? 2.831 -1.725 27.253 1.00 90.06 82 MET A CA 1
ATOM 696 C C . MET A 1 82 ? 2.530 -0.567 28.210 1.00 90.06 82 MET A C 1
ATOM 698 O O . MET A 1 82 ? 2.926 -0.614 29.374 1.00 90.06 82 MET A O 1
ATOM 702 N N . ARG A 1 83 ? 1.799 0.456 27.746 1.00 88.75 83 ARG A N 1
ATOM 703 C CA . ARG A 1 83 ? 1.426 1.625 28.556 1.00 88.75 83 ARG A CA 1
ATOM 704 C C . ARG A 1 83 ? 0.439 1.262 29.665 1.00 88.75 83 ARG A C 1
ATOM 706 O O . ARG A 1 83 ? 0.622 1.679 30.805 1.00 88.75 83 ARG A O 1
ATOM 713 N N . THR A 1 84 ? -0.569 0.458 29.344 1.00 85.38 84 THR A N 1
ATOM 714 C CA . THR A 1 84 ? -1.647 0.054 30.264 1.00 85.38 84 THR A CA 1
ATOM 715 C C . THR A 1 84 ? -1.247 -1.151 31.136 1.00 85.38 84 THR A C 1
ATOM 717 O O . THR A 1 84 ? -2.034 -1.621 31.957 1.00 85.38 84 THR A O 1
ATOM 720 N N . ARG A 1 85 ? -0.006 -1.656 30.995 1.00 83.12 85 ARG A N 1
ATOM 721 C CA . ARG A 1 85 ? 0.542 -2.839 31.694 1.00 83.12 85 ARG A CA 1
ATOM 722 C C . ARG A 1 85 ? -0.333 -4.092 31.554 1.00 83.12 85 ARG A C 1
ATOM 724 O O . ARG A 1 85 ? -0.374 -4.922 32.458 1.00 83.12 85 ARG A O 1
ATOM 731 N N . GLY A 1 86 ? -1.067 -4.208 30.448 1.00 70.25 86 GLY A N 1
ATOM 732 C CA . GLY A 1 86 ? -1.991 -5.319 30.217 1.00 70.25 86 GLY A CA 1
ATOM 733 C C . GLY A 1 86 ? -3.193 -5.375 31.170 1.00 70.25 86 GLY A C 1
ATOM 734 O O . GLY A 1 86 ? -3.802 -6.435 31.291 1.00 70.25 86 GLY A O 1
ATOM 735 N N . ARG A 1 87 ? -3.556 -4.275 31.852 1.00 71.44 87 ARG A N 1
ATOM 736 C CA . ARG A 1 87 ? -4.848 -4.203 32.549 1.00 71.44 87 ARG A CA 1
ATOM 737 C C . ARG A 1 87 ? -5.960 -4.177 31.504 1.00 71.44 87 ARG A C 1
ATOM 739 O O . ARG A 1 87 ? -6.091 -3.202 30.774 1.00 71.44 87 ARG A O 1
ATOM 746 N N . VAL A 1 88 ? -6.713 -5.266 31.436 1.00 69.06 88 VAL A N 1
ATOM 747 C CA . VAL A 1 88 ? -7.950 -5.365 30.662 1.00 69.06 88 VAL A CA 1
ATOM 748 C C . VAL A 1 88 ? -9.075 -4.874 31.564 1.00 69.06 88 VAL A C 1
ATOM 750 O O . VAL A 1 88 ? -9.237 -5.370 32.681 1.00 69.06 88 VAL A O 1
ATOM 753 N N . ASP A 1 89 ? -9.816 -3.873 31.115 1.00 68.94 89 ASP A N 1
ATOM 754 C CA . ASP A 1 89 ? -11.118 -3.552 31.670 1.00 68.94 89 AS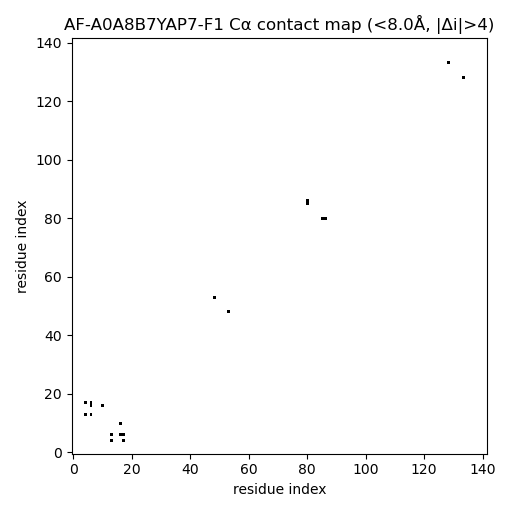P A CA 1
ATOM 755 C C . ASP A 1 89 ? -12.088 -4.677 31.290 1.00 68.94 89 ASP A C 1
ATOM 757 O O . ASP A 1 89 ? -12.304 -4.992 30.125 1.00 68.94 89 ASP A O 1
ATOM 761 N N . CYS A 1 90 ? -12.697 -5.326 32.281 1.00 67.62 90 CYS A N 1
ATOM 762 C CA . CYS A 1 90 ? -13.786 -6.279 32.038 1.00 67.62 90 CYS A CA 1
ATOM 763 C C . CYS A 1 90 ? -15.097 -5.559 31.652 1.00 67.62 90 CYS A C 1
ATOM 765 O O . CYS A 1 90 ? -16.186 -6.092 31.874 1.00 67.62 90 CYS A O 1
ATOM 767 N N . GLU A 1 91 ? -15.007 -4.331 31.141 1.00 67.31 91 GLU A N 1
ATOM 768 C CA . GLU A 1 91 ? -16.143 -3.496 30.789 1.00 67.31 91 GLU A CA 1
ATOM 769 C C . GLU A 1 91 ? -16.618 -3.885 29.392 1.00 67.31 91 GLU A C 1
ATOM 771 O O . GLU A 1 91 ? -16.115 -3.450 28.362 1.00 67.31 91 GLU A O 1
ATOM 776 N N . ASN A 1 92 ? -17.580 -4.800 29.369 1.00 70.19 92 ASN A N 1
ATOM 777 C CA . ASN A 1 92 ? -18.302 -5.133 28.156 1.00 70.19 92 ASN A CA 1
ATOM 778 C C . ASN A 1 92 ? -19.438 -4.116 28.003 1.00 70.19 92 ASN A C 1
ATOM 780 O O . ASN A 1 92 ? -20.424 -4.189 28.741 1.00 70.19 92 ASN A O 1
ATOM 784 N N . GLU A 1 93 ? -19.334 -3.202 27.035 1.00 68.81 93 GLU A N 1
ATOM 785 C CA . GLU A 1 93 ? -20.458 -2.371 26.582 1.00 68.81 93 GLU A CA 1
ATOM 786 C C . GLU A 1 93 ? -21.488 -3.249 25.851 1.00 68.81 93 GLU A C 1
ATOM 788 O O . GLU A 1 93 ? -21.652 -3.221 24.632 1.00 68.81 93 GLU A O 1
ATOM 793 N N . TYR A 1 94 ? -22.179 -4.102 26.602 1.00 73.88 94 TYR A N 1
ATOM 794 C CA . TYR A 1 94 ? -23.293 -4.877 26.091 1.00 73.88 94 TYR A CA 1
ATOM 795 C C . TYR A 1 94 ? -24.599 -4.169 26.435 1.00 73.88 94 TYR A C 1
ATOM 797 O O . TYR A 1 94 ? -25.018 -4.120 27.594 1.00 73.88 94 TYR A O 1
ATOM 805 N N . GLU A 1 95 ? -25.298 -3.667 25.419 1.00 72.06 95 GLU A N 1
ATOM 806 C CA . GLU A 1 95 ? -26.676 -3.224 25.602 1.00 72.06 95 GLU A CA 1
ATOM 807 C C . GLU A 1 95 ? -27.571 -4.433 25.913 1.00 72.06 95 GLU A C 1
ATOM 809 O O . GLU A 1 95 ? -27.850 -5.269 25.047 1.00 72.06 95 GLU A O 1
ATOM 814 N N . GLN A 1 96 ? -28.077 -4.524 27.148 1.00 69.50 96 GLN A N 1
ATOM 815 C CA . GLN A 1 96 ? -29.068 -5.541 27.497 1.00 69.50 96 GLN A CA 1
ATOM 816 C C . GLN A 1 96 ? -30.361 -5.344 26.689 1.00 69.50 96 GLN A C 1
ATOM 818 O O . GLN A 1 96 ? -31.206 -4.494 26.987 1.00 69.50 96 GLN A O 1
ATOM 823 N N . LYS A 1 97 ? -30.556 -6.185 25.671 1.00 74.06 97 LYS A N 1
ATOM 824 C CA . LYS A 1 97 ? -31.789 -6.229 24.878 1.00 74.06 97 LYS A CA 1
ATOM 825 C C . LYS A 1 97 ? -32.891 -6.949 25.659 1.00 74.06 97 LYS A C 1
ATOM 827 O O . LYS A 1 97 ? -32.997 -8.170 25.634 1.00 74.06 97 LYS A O 1
ATOM 832 N N . SER A 1 98 ? -33.735 -6.186 26.354 1.00 79.88 98 SER A N 1
ATOM 833 C CA . SER A 1 98 ? -34.948 -6.720 26.986 1.00 79.88 98 SER A CA 1
ATOM 834 C C . SER A 1 98 ? -36.090 -6.838 25.973 1.00 79.88 98 SER A C 1
ATOM 836 O O . SER A 1 98 ? -36.510 -5.83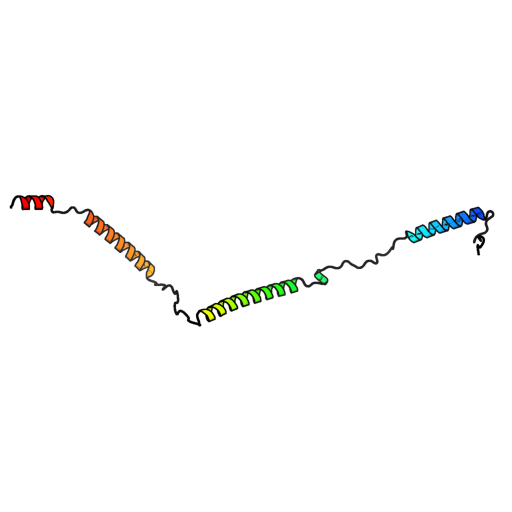4 25.393 1.00 79.88 98 SER A O 1
ATOM 838 N N . LEU A 1 99 ? -36.670 -8.036 25.837 1.00 79.25 99 LEU A N 1
ATOM 839 C CA . LEU A 1 99 ? -37.890 -8.273 25.044 1.00 79.25 99 LEU A CA 1
ATOM 840 C C . LEU A 1 99 ? -39.086 -7.424 25.517 1.00 79.25 99 LEU A C 1
ATOM 842 O O . LEU A 1 99 ? -40.009 -7.159 24.753 1.00 79.25 99 LEU A O 1
ATOM 846 N N . ASN A 1 100 ? -39.057 -6.946 26.765 1.00 87.94 100 ASN A N 1
ATOM 847 C CA . ASN A 1 100 ? -40.130 -6.154 27.366 1.00 87.94 100 ASN A CA 1
ATOM 848 C C . ASN A 1 100 ? -39.910 -4.635 27.281 1.00 87.94 100 ASN A C 1
ATOM 850 O O . ASN A 1 100 ? -40.737 -3.880 27.797 1.00 87.94 100 ASN A O 1
ATOM 854 N N . ARG A 1 101 ? -38.833 -4.159 26.636 1.00 87.38 101 ARG A N 1
ATOM 855 C CA . ARG A 1 101 ? -38.485 -2.726 26.572 1.00 87.38 101 ARG A CA 1
ATOM 856 C C . ARG A 1 101 ? -39.647 -1.873 26.056 1.00 87.38 101 ARG A C 1
ATOM 858 O O . ARG A 1 101 ? -40.005 -0.879 26.680 1.00 87.38 101 ARG A O 1
ATOM 865 N N . THR A 1 102 ? -40.286 -2.300 24.969 1.00 88.25 102 THR A N 1
ATOM 866 C CA . THR A 1 102 ? -41.400 -1.572 24.343 1.00 88.25 102 THR A CA 1
ATOM 867 C C . THR A 1 102 ? -42.639 -1.525 25.235 1.00 88.25 102 THR A C 1
ATOM 869 O O . THR A 1 102 ? -43.276 -0.480 25.352 1.00 88.25 102 THR A O 1
ATOM 872 N N . LYS A 1 103 ? -42.971 -2.638 25.905 1.00 91.50 103 LYS A N 1
ATOM 873 C CA . LYS A 1 103 ? -44.097 -2.701 26.848 1.00 91.50 103 LYS A CA 1
ATOM 874 C C . LYS A 1 103 ? -43.852 -1.783 28.047 1.00 91.50 103 LYS A C 1
ATOM 876 O O . LYS A 1 103 ? -44.728 -0.999 28.395 1.00 91.50 103 LYS A O 1
ATOM 881 N N . ARG A 1 104 ? -42.642 -1.821 28.618 1.00 91.06 104 ARG A N 1
ATOM 882 C CA . ARG A 1 104 ? -42.232 -0.941 29.723 1.00 91.06 104 ARG A CA 1
ATOM 883 C C . ARG A 1 104 ? -42.293 0.534 29.322 1.00 91.06 104 ARG A C 1
ATOM 885 O O . ARG A 1 104 ? -42.810 1.335 30.089 1.00 91.06 104 ARG A O 1
ATOM 892 N N . GLN A 1 105 ? -41.833 0.886 28.120 1.00 92.06 105 GLN A N 1
ATOM 893 C CA . GLN A 1 105 ? -41.882 2.263 27.620 1.00 92.06 105 GLN A CA 1
ATOM 894 C C . GLN A 1 105 ? -43.322 2.786 27.505 1.00 92.06 105 GLN A C 1
ATOM 896 O O . GLN A 1 105 ? -43.602 3.909 27.917 1.00 92.06 105 GLN A O 1
ATOM 901 N N . ARG A 1 106 ? -44.243 1.971 26.973 1.00 94.38 106 ARG A N 1
ATOM 902 C CA . ARG A 1 106 ? -45.666 2.336 26.872 1.00 94.38 106 ARG A CA 1
ATOM 903 C C . ARG A 1 106 ? -46.309 2.519 28.244 1.00 94.38 106 ARG A C 1
ATOM 905 O O . ARG A 1 106 ? -47.048 3.477 28.433 1.00 94.38 106 ARG A O 1
ATOM 912 N N . GLU A 1 107 ? -46.000 1.640 29.194 1.00 95.62 107 GLU A N 1
ATOM 913 C CA . GLU A 1 107 ? -46.532 1.741 30.556 1.00 95.62 107 GLU A CA 1
ATOM 914 C C . GLU A 1 107 ? -46.027 3.003 31.266 1.00 95.62 107 GLU A C 1
ATOM 916 O O . GLU A 1 107 ? -46.816 3.719 31.874 1.00 95.62 107 GLU A O 1
ATOM 921 N N . ILE A 1 108 ? -44.738 3.337 31.114 1.00 96.44 108 ILE A N 1
ATOM 922 C CA . ILE A 1 108 ? -44.163 4.584 31.644 1.00 96.44 108 ILE A CA 1
ATOM 923 C C . ILE A 1 108 ? -44.895 5.800 31.069 1.00 96.44 108 ILE A C 1
ATOM 925 O O . ILE A 1 108 ? -45.251 6.709 31.817 1.00 96.44 108 ILE A O 1
ATOM 929 N N . LEU A 1 109 ? -45.163 5.819 29.761 1.00 96.56 109 LEU A N 1
ATOM 930 C CA . LEU A 1 109 ? -45.918 6.904 29.127 1.00 96.56 109 LEU A CA 1
ATOM 931 C C . LEU A 1 109 ? -47.358 6.995 29.654 1.00 96.56 109 LEU A C 1
ATOM 933 O O . LEU A 1 109 ? -47.842 8.095 29.912 1.00 96.56 109 LEU A O 1
ATOM 937 N N . ARG A 1 110 ? -48.029 5.857 29.870 1.00 97.62 110 ARG A N 1
ATOM 938 C CA . ARG A 1 110 ? -49.388 5.838 30.431 1.00 97.62 110 ARG A CA 1
ATOM 939 C C . ARG A 1 110 ? -49.410 6.414 31.847 1.00 97.62 110 ARG A C 1
ATOM 941 O O . ARG A 1 110 ? -50.139 7.366 32.109 1.00 97.62 110 ARG A O 1
ATOM 948 N N . VAL A 1 111 ? -48.551 5.893 32.725 1.00 97.44 111 VAL A N 1
ATOM 949 C CA . VAL A 1 111 ? -48.456 6.313 34.132 1.00 97.44 111 VAL A CA 1
ATOM 950 C C . VAL A 1 111 ? -48.063 7.785 34.245 1.00 97.44 111 VAL A C 1
ATOM 952 O O . VAL A 1 111 ? -48.639 8.523 35.039 1.00 97.44 111 VAL A O 1
ATOM 955 N N . THR A 1 112 ? -47.110 8.254 33.436 1.00 97.12 112 THR A N 1
ATOM 956 C CA . THR A 1 112 ? -46.709 9.672 33.448 1.00 97.12 112 THR A CA 1
ATOM 957 C C . THR A 1 112 ? -47.843 10.590 33.006 1.00 97.12 112 THR A C 1
ATOM 959 O O . THR A 1 112 ? -48.048 11.637 33.624 1.00 97.12 112 THR A O 1
ATOM 962 N N . HIS A 1 113 ? -48.621 10.196 31.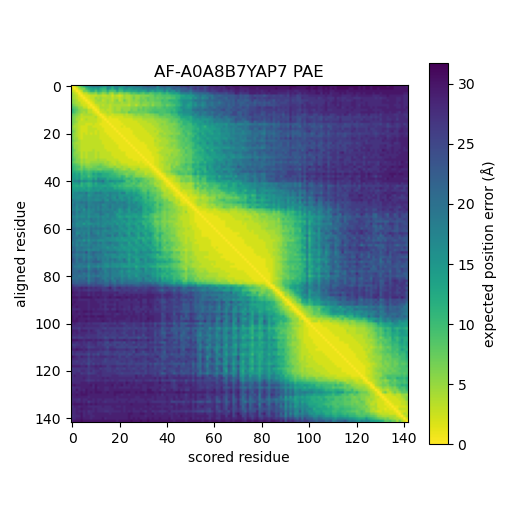997 1.00 97.31 113 HIS A N 1
ATOM 963 C CA . HIS A 1 113 ? -49.774 10.973 31.562 1.00 97.31 113 HIS A CA 1
ATOM 964 C C . HIS A 1 113 ? -50.880 11.031 32.629 1.00 97.31 113 HIS A C 1
ATOM 966 O O . HIS A 1 113 ? -51.389 12.115 32.928 1.00 97.31 113 HIS A O 1
ATOM 972 N N . GLU A 1 114 ? -51.210 9.892 33.243 1.00 97.50 114 GLU A N 1
ATOM 973 C CA . GLU A 1 114 ? -52.178 9.804 34.344 1.00 97.50 114 GLU A CA 1
ATOM 974 C C . GLU A 1 114 ? -51.744 10.674 35.534 1.00 97.50 114 GLU A C 1
ATOM 976 O O . GLU A 1 114 ? -52.521 11.501 36.020 1.00 97.50 114 GLU A O 1
ATOM 981 N N . ASN A 1 115 ? -50.472 10.583 35.933 1.00 96.88 115 ASN A N 1
ATOM 982 C CA . ASN A 1 115 ? -49.905 11.394 37.011 1.00 96.88 115 ASN A CA 1
ATOM 983 C C . ASN A 1 115 ? -49.982 12.896 36.708 1.00 96.88 115 ASN A C 1
ATOM 985 O O . ASN A 1 115 ? -50.335 13.682 37.586 1.00 96.88 115 ASN A O 1
ATOM 989 N N . GLN A 1 116 ? -49.716 13.317 35.467 1.00 97.06 116 GLN A N 1
ATOM 990 C CA . GLN A 1 116 ? -49.873 14.719 35.066 1.00 97.06 116 GLN A CA 1
ATOM 991 C C . GLN A 1 116 ? -51.329 15.195 35.121 1.00 97.06 116 GLN A C 1
ATOM 993 O O . GLN A 1 116 ? -51.581 16.367 35.411 1.00 97.06 116 GLN A O 1
ATOM 998 N N . ALA A 1 117 ? -52.296 14.329 34.813 1.00 96.50 117 ALA A N 1
ATOM 999 C CA . ALA A 1 117 ? -53.712 14.667 34.916 1.00 96.50 117 ALA A CA 1
ATOM 1000 C C . ALA A 1 117 ? -54.141 14.821 36.383 1.00 96.50 117 ALA A C 1
ATOM 1002 O O . ALA A 1 117 ? -54.839 15.779 36.717 1.00 96.50 117 ALA A O 1
ATOM 1003 N N . ILE A 1 118 ? -53.683 13.926 37.263 1.00 96.00 118 ILE A N 1
ATOM 1004 C CA . ILE A 1 118 ? -53.910 14.014 38.713 1.00 96.00 118 ILE A CA 1
ATOM 1005 C C . ILE A 1 118 ? -53.294 15.298 39.268 1.00 96.00 118 ILE A C 1
ATOM 1007 O O . ILE A 1 118 ? -53.982 16.060 39.944 1.00 96.00 118 ILE A O 1
ATOM 1011 N N . LEU A 1 119 ? -52.035 15.579 38.925 1.00 95.88 119 LEU A N 1
ATOM 1012 C CA . LEU A 1 119 ? -51.340 16.787 39.359 1.00 95.88 119 LEU A CA 1
ATOM 1013 C C . LEU A 1 119 ? -52.106 18.049 38.950 1.00 95.88 119 LEU A C 1
ATOM 1015 O O . LEU A 1 119 ? -52.325 18.926 39.778 1.00 95.88 119 LEU A O 1
ATOM 1019 N N . ARG A 1 120 ? -52.585 18.118 37.702 1.00 95.56 120 ARG A N 1
ATOM 1020 C CA . ARG A 1 120 ? -53.414 19.239 37.238 1.00 95.56 120 ARG A CA 1
ATOM 1021 C C . ARG A 1 120 ? -54.694 19.398 38.054 1.00 95.56 120 ARG A C 1
ATOM 1023 O O . ARG A 1 120 ? -55.027 20.522 38.404 1.00 95.56 120 ARG A O 1
ATOM 1030 N N . ARG A 1 121 ? -55.379 18.300 38.391 1.00 94.44 121 ARG A N 1
ATOM 1031 C CA . ARG A 1 121 ? -56.596 18.341 39.222 1.00 94.44 121 ARG A CA 1
ATOM 1032 C C . ARG A 1 121 ? -56.312 18.857 40.629 1.00 94.44 121 ARG A C 1
ATOM 1034 O O . ARG A 1 121 ? -57.071 19.686 41.120 1.00 94.44 121 ARG A O 1
ATOM 1041 N N . ILE A 1 122 ? -55.224 18.391 41.246 1.00 92.12 122 ILE A N 1
ATOM 1042 C CA . ILE A 1 122 ? -54.789 18.847 42.573 1.00 92.12 122 ILE A CA 1
ATOM 1043 C C . ILE A 1 122 ? -54.488 20.346 42.536 1.00 92.12 122 ILE A C 1
ATOM 1045 O O . ILE A 1 122 ? -55.000 21.084 43.366 1.00 92.12 122 ILE A O 1
ATOM 1049 N N . LEU A 1 123 ? -53.723 20.803 41.542 1.00 90.44 123 LEU A N 1
ATOM 1050 C CA . LEU A 1 123 ? -53.357 22.215 41.409 1.00 90.44 123 LEU A CA 1
ATOM 1051 C C . LEU A 1 123 ? -54.550 23.118 41.076 1.00 90.44 123 LEU A C 1
ATOM 1053 O O . LEU A 1 123 ? -54.589 24.258 41.520 1.00 90.44 123 LEU A O 1
ATOM 1057 N N . SER A 1 124 ? -55.528 22.628 40.310 1.00 90.00 124 SER A N 1
ATOM 1058 C CA . SER A 1 124 ? -56.741 23.390 39.985 1.00 90.00 124 SER A CA 1
ATOM 1059 C C . SER A 1 124 ? -57.744 23.471 41.135 1.00 90.00 124 SER A C 1
ATOM 1061 O O . SER A 1 124 ? -58.710 24.225 41.050 1.00 90.00 124 SER A O 1
ATOM 1063 N N . LYS A 1 125 ? -57.579 22.651 42.180 1.00 86.56 125 LYS A N 1
ATOM 1064 C CA . LYS A 1 125 ? -58.504 22.639 43.305 1.00 86.56 125 LYS A CA 1
ATOM 1065 C C . LYS A 1 125 ? -58.159 23.796 44.234 1.00 86.56 125 LYS A C 1
ATOM 1067 O O . LYS A 1 125 ? -57.138 23.775 44.911 1.00 86.56 125 LYS A O 1
ATOM 1072 N N . GLU A 1 126 ? -59.044 24.783 44.285 1.00 81.31 126 GLU A N 1
ATOM 1073 C CA . GLU A 1 126 ? -58.940 25.870 45.254 1.00 81.31 126 GLU A CA 1
ATOM 1074 C C . GLU A 1 126 ? -59.019 25.329 46.687 1.00 81.31 126 GLU A C 1
ATOM 1076 O O . GLU A 1 126 ? -59.756 24.374 46.979 1.00 81.31 126 GLU A O 1
ATOM 1081 N N . ALA A 1 127 ? -58.241 25.941 47.582 1.00 79.44 127 ALA A N 1
ATOM 1082 C CA . ALA A 1 127 ? -58.270 25.617 48.997 1.00 79.44 127 ALA A CA 1
ATOM 1083 C C . ALA A 1 127 ? -59.678 25.881 49.547 1.00 79.44 127 ALA A C 1
ATOM 1085 O O . ALA A 1 127 ? -60.220 26.974 49.411 1.00 79.44 127 ALA A O 1
ATOM 1086 N N . ASN A 1 128 ? -60.275 24.868 50.180 1.00 75.88 128 ASN A N 1
ATOM 1087 C CA . ASN A 1 128 ? -61.623 24.981 50.747 1.00 75.88 128 ASN A CA 1
ATOM 1088 C C . ASN A 1 128 ? -61.677 25.941 51.950 1.00 75.88 128 ASN A C 1
ATOM 1090 O O . ASN A 1 128 ? -62.748 26.391 52.346 1.00 75.88 128 ASN A O 1
ATOM 1094 N N . TYR A 1 129 ? -60.520 26.232 52.544 1.00 76.75 129 TYR A N 1
ATOM 1095 C CA . TYR A 1 129 ? -60.361 27.148 53.661 1.00 76.75 129 TYR A CA 1
ATOM 1096 C C . TYR A 1 129 ? -59.613 28.406 53.210 1.00 76.75 129 TYR A C 1
ATOM 1098 O O . TYR A 1 129 ? -58.580 28.328 52.545 1.00 76.75 129 TYR A O 1
ATOM 1106 N N . SER A 1 130 ? -60.133 29.576 53.588 1.00 80.19 130 SER A N 1
ATOM 1107 C CA . SER A 1 130 ? -59.447 30.852 53.378 1.00 80.19 130 SER A CA 1
ATOM 1108 C C . SER A 1 130 ? -58.594 31.157 54.600 1.00 80.19 130 SER A C 1
ATOM 1110 O O . SER A 1 130 ? -59.125 31.502 55.654 1.00 80.19 130 SER A O 1
ATOM 1112 N N . HIS A 1 131 ? -57.272 31.050 54.450 1.00 78.06 131 HIS A N 1
ATOM 1113 C CA . HIS A 1 131 ? -56.330 31.344 55.532 1.00 78.06 131 HIS A CA 1
ATOM 1114 C C . HIS A 1 131 ? -56.497 32.775 56.063 1.00 78.06 131 HIS A C 1
ATOM 1116 O O . HIS A 1 131 ? -56.445 32.996 57.264 1.00 78.06 131 HIS A O 1
ATOM 1122 N N . GLN A 1 132 ? -56.806 33.730 55.180 1.00 80.25 132 GLN A N 1
ATOM 1123 C CA . GLN A 1 132 ? -57.070 35.120 55.559 1.00 80.25 132 GLN A CA 1
ATOM 1124 C C . GLN A 1 132 ? -58.346 35.266 56.400 1.00 80.25 132 GLN A C 1
ATOM 1126 O O . GLN A 1 132 ? -58.377 36.066 57.331 1.00 80.25 132 GLN A O 1
ATOM 1131 N N . LYS A 1 133 ? -59.403 34.492 56.096 1.00 81.62 133 LYS A N 1
ATOM 1132 C CA . LYS A 1 133 ? -60.620 34.487 56.926 1.00 81.62 133 LYS A CA 1
ATOM 1133 C C . LYS A 1 133 ? -60.349 33.868 58.292 1.00 81.62 133 LYS A C 1
ATOM 1135 O O . LYS A 1 133 ? -60.800 34.416 59.286 1.00 81.62 133 LYS A O 1
ATOM 1140 N N . TRP A 1 134 ? -59.594 32.773 58.338 1.00 82.75 134 TRP A N 1
ATOM 1141 C CA . TRP A 1 134 ? -59.242 32.111 59.594 1.00 82.75 134 TRP A CA 1
ATOM 1142 C C . TRP A 1 134 ? -58.333 32.969 60.476 1.00 82.75 134 TRP A C 1
ATOM 1144 O O . TRP A 1 134 ? -58.562 33.040 61.676 1.00 82.75 134 TRP A O 1
ATOM 1154 N N . GLU A 1 135 ? -57.355 33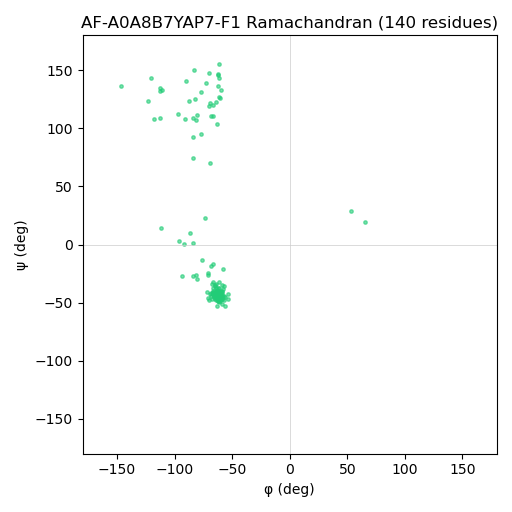.674 59.902 1.00 83.25 135 GLU A N 1
ATOM 1155 C CA . GLU A 1 135 ? -56.538 34.645 60.644 1.00 83.25 135 GLU A CA 1
ATOM 1156 C C . GLU A 1 135 ? -57.371 35.810 61.178 1.00 83.25 135 GLU A C 1
ATOM 1158 O O . GLU A 1 135 ? -57.155 36.244 62.306 1.00 83.25 135 GLU A O 1
ATOM 1163 N N . HIS A 1 136 ? -58.341 36.301 60.403 1.00 83.12 136 HIS A N 1
ATOM 1164 C CA . HIS A 1 136 ? -59.230 37.367 60.856 1.00 83.12 136 HIS A CA 1
ATOM 1165 C C . HIS A 1 136 ? -60.161 36.902 61.983 1.00 83.12 136 HIS A C 1
ATOM 1167 O O . HIS A 1 136 ? -60.267 37.582 62.996 1.00 83.12 136 HIS A O 1
ATOM 1173 N N . GLU A 1 137 ? -60.795 35.733 61.845 1.00 83.75 137 GLU A N 1
ATOM 1174 C CA . GLU A 1 137 ? -61.618 35.132 62.905 1.00 83.75 137 GLU A CA 1
ATOM 1175 C C . GLU A 1 137 ? -60.799 34.872 64.173 1.00 83.75 137 GLU A C 1
ATOM 1177 O O . GLU A 1 137 ? -61.265 35.157 65.274 1.00 83.75 137 GLU A O 1
ATOM 1182 N N . TRP A 1 138 ? -59.560 34.399 64.028 1.00 82.38 138 TRP A N 1
ATOM 1183 C CA . TRP A 1 138 ? -58.650 34.189 65.150 1.00 82.38 138 TRP A CA 1
ATOM 1184 C C . TRP A 1 138 ? -58.258 35.504 65.838 1.00 82.38 138 TRP A C 1
ATOM 1186 O O . TRP A 1 138 ? -58.316 35.583 67.060 1.00 82.38 138 TRP A O 1
ATOM 1196 N N . ALA A 1 139 ? -57.931 36.548 65.072 1.00 80.31 139 ALA A N 1
ATOM 1197 C CA . ALA A 1 139 ? -57.567 37.862 65.605 1.00 80.31 139 ALA A CA 1
ATOM 1198 C C . ALA A 1 139 ? -58.750 38.633 66.222 1.00 80.31 139 ALA A C 1
ATOM 1200 O O . ALA A 1 139 ? -58.531 39.485 67.074 1.00 80.31 139 ALA A O 1
ATOM 1201 N N . VAL A 1 140 ? -59.988 38.366 65.786 1.00 76.38 140 VAL A N 1
ATOM 1202 C CA . VAL A 1 140 ? -61.221 38.948 66.356 1.00 76.38 140 VAL A CA 1
ATOM 1203 C C . VAL A 1 140 ? -61.699 38.174 67.589 1.00 76.38 140 VAL A C 1
ATOM 1205 O O . VAL A 1 140 ? -62.368 38.738 68.450 1.00 76.38 140 VAL A O 1
ATOM 1208 N N . SER A 1 141 ? -61.373 36.883 67.682 1.00 66.88 141 SER A N 1
ATOM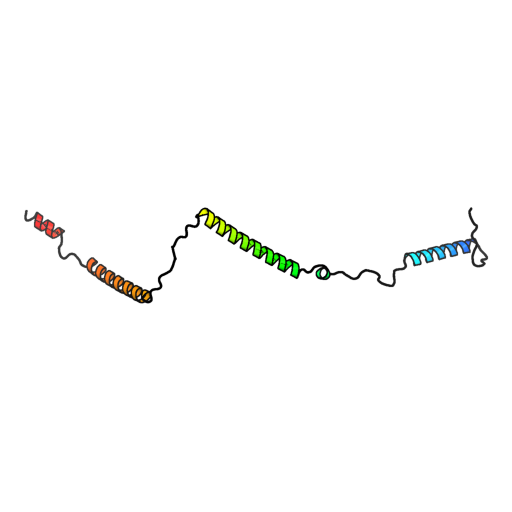 1209 C CA . SER A 1 141 ? -61.718 36.024 68.822 1.00 66.88 141 SER A CA 1
ATOM 1210 C C . SER A 1 141 ? -60.690 36.081 69.965 1.00 66.88 141 SER A C 1
ATOM 1212 O O . SER A 1 141 ? -60.765 35.259 70.886 1.00 66.88 141 SER A O 1
ATOM 1214 N N . MET A 1 142 ? -59.749 37.025 69.903 1.00 53.03 142 MET A N 1
ATOM 1215 C CA . MET A 1 142 ? -58.704 37.302 70.890 1.00 53.03 142 MET A CA 1
ATOM 1216 C C . MET A 1 142 ? -58.870 38.725 71.424 1.00 53.03 142 MET A C 1
ATOM 1218 O O . MET A 1 142 ? -58.656 38.907 72.642 1.00 53.03 142 MET A O 1
#

Mean predicted aligned error: 16.9 Å

Nearest PDB structures (foldseek):
  8snb-assembly1_4U  TM=3.342E-01  e=1.398E-12  Strongylocentrotus purpuratus